Protein AF-A0A535J1S4-F1 (afdb_monomer_lite)

Structure (mmCIF, N/CA/C/O backbone):
data_AF-A0A535J1S4-F1
#
_entry.id   AF-A0A535J1S4-F1
#
loop_
_atom_site.group_PDB
_atom_site.id
_atom_site.type_symbol
_atom_site.label_atom_id
_atom_site.label_alt_id
_atom_site.label_comp_id
_atom_site.label_asym_id
_atom_site.label_entity_id
_atom_site.label_seq_id
_atom_site.pdbx_PDB_ins_code
_atom_site.Cartn_x
_atom_site.Cartn_y
_atom_site.Cartn_z
_atom_site.occupancy
_atom_site.B_iso_or_equiv
_atom_site.auth_seq_id
_atom_site.auth_comp_id
_atom_site.auth_asym_id
_atom_site.auth_atom_id
_atom_site.pdbx_PDB_model_num
ATOM 1 N N . GLY A 1 1 ? -7.461 1.890 28.753 1.00 74.75 1 GLY A N 1
ATOM 2 C CA . GL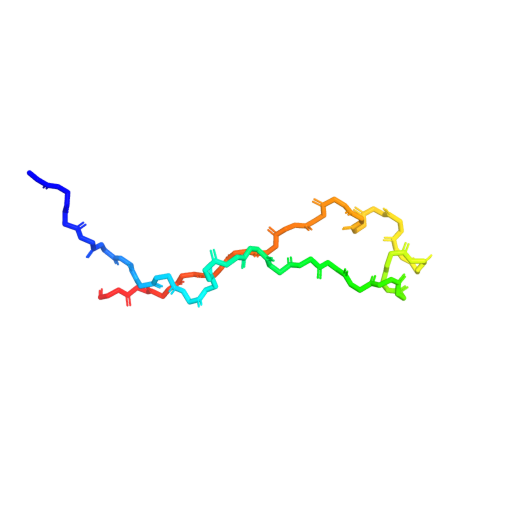Y A 1 1 ? -7.606 0.987 27.592 1.00 74.75 1 GLY A CA 1
ATOM 3 C C . GLY A 1 1 ? -7.743 1.812 26.327 1.00 74.75 1 GLY A C 1
ATOM 4 O O . GLY A 1 1 ? -8.263 2.915 26.413 1.00 74.75 1 GLY A O 1
ATOM 5 N N . HIS A 1 2 ? -7.266 1.323 25.180 1.00 75.56 2 HIS A N 1
ATOM 6 C CA . HIS A 1 2 ? -7.397 2.039 23.905 1.00 75.56 2 HIS A CA 1
ATOM 7 C C . HIS A 1 2 ? -8.771 1.775 23.281 1.00 75.56 2 HIS A C 1
ATOM 9 O O . HIS A 1 2 ? -9.099 0.634 22.956 1.00 75.56 2 HIS A O 1
ATOM 15 N N . GLN A 1 3 ? -9.572 2.827 23.123 1.00 82.94 3 GLN A N 1
ATOM 16 C CA . GLN A 1 3 ? -10.871 2.764 22.454 1.00 82.94 3 GLN A CA 1
ATOM 17 C C . GLN A 1 3 ? -10.663 2.899 20.939 1.00 82.94 3 GLN A C 1
ATOM 19 O O . GLN A 1 3 ? -9.891 3.746 20.488 1.00 82.94 3 GLN A O 1
ATOM 24 N N . ARG A 1 4 ? -11.310 2.043 20.138 1.00 83.19 4 ARG A N 1
ATOM 25 C CA . ARG A 1 4 ? -11.208 2.124 18.674 1.00 83.19 4 ARG A CA 1
ATOM 26 C C . ARG A 1 4 ? -11.943 3.368 18.184 1.00 83.19 4 ARG A C 1
ATOM 28 O O . ARG A 1 4 ? -13.153 3.451 18.338 1.00 83.19 4 ARG A O 1
ATOM 35 N N . SER A 1 5 ? -11.210 4.288 17.566 1.00 89.69 5 SER A N 1
ATOM 36 C CA . SER A 1 5 ? -11.752 5.491 16.916 1.00 89.69 5 SER A CA 1
ATOM 37 C C . SER A 1 5 ? -12.013 5.311 15.417 1.00 89.69 5 SER A C 1
ATOM 39 O O . SER A 1 5 ? -12.602 6.180 14.779 1.00 89.69 5 SER A O 1
ATOM 41 N N . VAL A 1 6 ? -11.558 4.196 14.836 1.00 93.19 6 VAL A N 1
ATOM 42 C CA . VAL A 1 6 ? -11.677 3.906 13.403 1.00 93.19 6 VAL A CA 1
ATOM 43 C C . VAL A 1 6 ? -11.960 2.426 13.144 1.00 93.19 6 VAL A C 1
ATOM 45 O O . VAL A 1 6 ? -11.485 1.539 13.865 1.00 93.19 6 VAL A O 1
ATOM 48 N N . ARG A 1 7 ? -12.698 2.151 12.068 1.00 93.06 7 ARG A N 1
ATOM 49 C CA . ARG A 1 7 ? -12.912 0.822 11.496 1.00 93.06 7 ARG A CA 1
ATOM 50 C C . ARG A 1 7 ? -11.934 0.603 10.346 1.00 93.06 7 ARG A C 1
ATOM 52 O O . ARG A 1 7 ? -11.962 1.315 9.349 1.00 93.06 7 ARG A O 1
ATOM 59 N N . VAL A 1 8 ? -11.068 -0.401 10.463 1.00 93.25 8 VAL A N 1
ATOM 60 C CA . VAL A 1 8 ? -10.145 -0.773 9.379 1.00 93.25 8 VAL A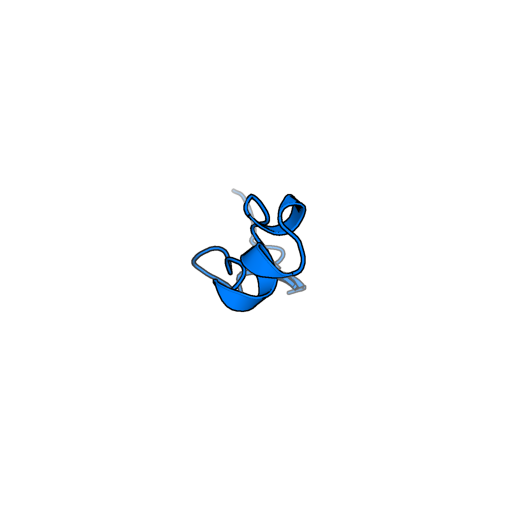 CA 1
ATOM 61 C C . VAL A 1 8 ? -10.932 -1.439 8.252 1.00 93.25 8 VAL A C 1
ATOM 63 O O . VAL A 1 8 ? -11.515 -2.503 8.461 1.00 93.25 8 VAL A O 1
ATOM 66 N N . VAL A 1 9 ? -10.916 -0.831 7.065 1.00 93.75 9 VAL A N 1
ATOM 67 C CA . VAL A 1 9 ? -11.594 -1.353 5.867 1.00 93.75 9 VAL A CA 1
ATOM 68 C C . VAL A 1 9 ? -10.703 -2.391 5.184 1.00 93.75 9 VAL A C 1
ATOM 70 O O . VAL A 1 9 ? -11.126 -3.511 4.905 1.00 93.75 9 VAL A O 1
ATOM 73 N N . THR A 1 10 ? -9.424 -2.063 4.986 1.00 93.50 10 THR A N 1
ATOM 74 C CA . THR A 1 10 ? -8.447 -2.956 4.344 1.00 93.50 10 THR A CA 1
ATOM 75 C C . THR A 1 10 ? -7.593 -3.673 5.390 1.00 93.50 10 THR A C 1
ATOM 77 O O . THR A 1 10 ? -6.682 -3.075 5.967 1.00 93.50 10 THR A O 1
ATOM 80 N N . ARG A 1 11 ? -7.848 -4.967 5.635 1.00 91.75 11 ARG A N 1
ATOM 81 C CA . ARG A 1 11 ? -7.060 -5.768 6.601 1.00 91.75 11 ARG A CA 1
ATOM 82 C C . ARG A 1 11 ? -5.608 -5.988 6.158 1.00 91.75 11 ARG A C 1
ATOM 84 O O . ARG A 1 11 ? -4.709 -5.988 6.992 1.00 91.75 11 ARG A O 1
ATOM 91 N N . LYS A 1 12 ? -5.382 -6.174 4.854 1.00 95.12 12 LYS A N 1
ATOM 92 C CA . LYS A 1 12 ? -4.054 -6.216 4.219 1.00 95.12 12 LYS A CA 1
ATOM 93 C C . LYS A 1 12 ? -3.889 -4.975 3.332 1.00 95.12 12 LYS A C 1
ATOM 95 O O . LYS A 1 12 ? -4.900 -4.490 2.826 1.00 95.12 12 LYS A O 1
ATOM 100 N N . PRO A 1 13 ? -2.666 -4.448 3.146 1.00 95.81 13 PRO A N 1
ATOM 101 C CA . PRO A 1 13 ? -2.446 -3.331 2.236 1.00 95.81 13 PRO A CA 1
ATOM 102 C C . PRO A 1 13 ? -2.813 -3.713 0.803 1.00 95.81 13 PRO A C 1
ATOM 104 O O . PRO A 1 13 ? -2.513 -4.828 0.376 1.00 95.81 13 PRO A O 1
ATOM 107 N N . ILE A 1 14 ? -3.411 -2.780 0.069 1.00 96.50 14 ILE A N 1
ATOM 108 C CA . ILE A 1 14 ? -3.614 -2.918 -1.373 1.00 96.50 14 ILE A CA 1
ATOM 109 C C . ILE A 1 14 ? -2.295 -2.542 -2.053 1.00 96.50 14 ILE A C 1
ATOM 111 O O . ILE A 1 14 ? -1.724 -1.483 -1.774 1.00 96.50 14 ILE A O 1
ATOM 115 N N . THR A 1 15 ? -1.790 -3.442 -2.890 1.00 96.88 15 THR A N 1
ATOM 116 C CA . THR A 1 15 ? -0.572 -3.259 -3.686 1.00 96.88 15 THR A CA 1
ATOM 117 C C 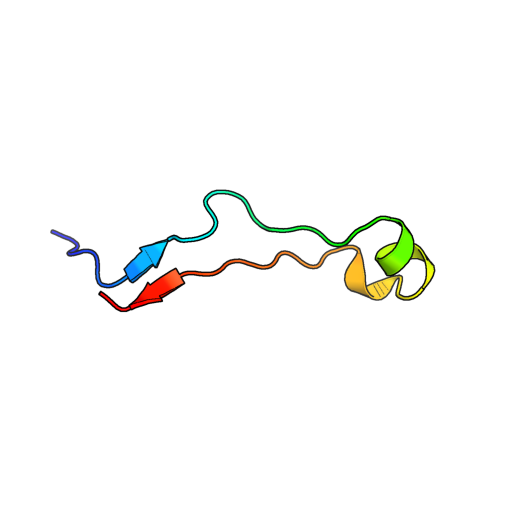. THR A 1 15 ? -0.933 -2.882 -5.122 1.00 96.88 15 THR A C 1
ATOM 119 O O . THR A 1 15 ? -2.004 -3.280 -5.587 1.00 96.88 15 THR A O 1
ATOM 122 N N . PRO A 1 16 ? -0.061 -2.150 -5.833 1.00 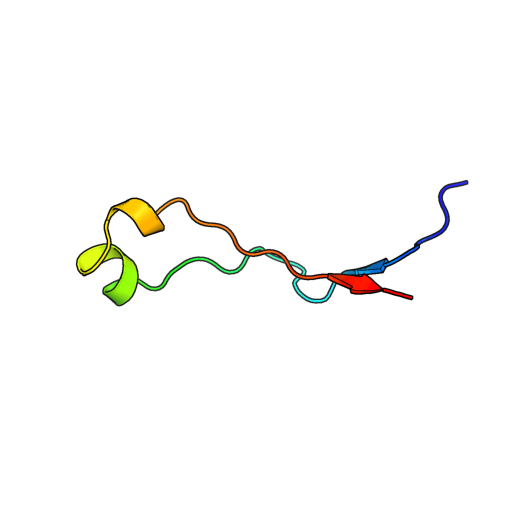96.31 16 PRO A N 1
ATOM 123 C CA . PRO A 1 16 ? -0.269 -1.842 -7.246 1.00 96.31 16 PRO A CA 1
ATOM 124 C C . PRO A 1 16 ? -0.304 -3.122 -8.092 1.00 96.31 16 PRO A C 1
ATOM 126 O O . PRO A 1 16 ? 0.271 -4.151 -7.719 1.00 96.31 16 PRO A O 1
ATOM 129 N N . SER A 1 17 ? -0.966 -3.045 -9.245 1.00 96.62 17 SER A N 1
ATOM 130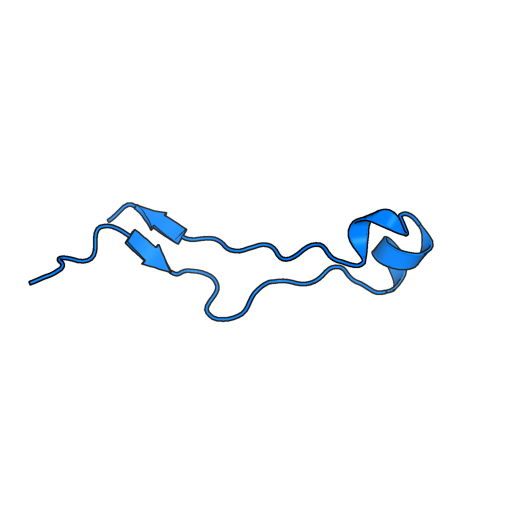 C CA . SER A 1 17 ? -0.969 -4.132 -10.230 1.00 96.62 17 SER A CA 1
ATOM 131 C C . SER A 1 17 ? 0.353 -4.196 -11.003 1.00 96.62 17 SER A C 1
ATOM 133 O O . SER A 1 17 ? 1.099 -3.219 -11.067 1.00 96.62 17 SER A O 1
ATOM 135 N N . GLU A 1 18 ? 0.646 -5.324 -11.654 1.00 97.00 18 GLU A N 1
ATOM 136 C CA . GLU A 1 18 ? 1.846 -5.427 -12.496 1.00 97.00 18 GLU A CA 1
ATOM 137 C C . GLU A 1 18 ? 1.843 -4.434 -13.663 1.00 97.00 18 GLU A C 1
ATOM 139 O O . GLU A 1 18 ? 2.893 -3.893 -14.001 1.00 97.00 18 GLU A O 1
ATOM 144 N N . ALA A 1 19 ? 0.678 -4.185 -14.270 1.00 97.88 19 ALA A N 1
ATOM 145 C CA . ALA A 1 19 ? 0.538 -3.224 -15.362 1.00 97.88 19 ALA A CA 1
ATOM 146 C C . ALA A 1 19 ? 0.891 -1.805 -14.894 1.00 97.88 19 ALA A C 1
ATOM 148 O O . ALA A 1 19 ? 1.719 -1.138 -15.510 1.00 97.88 19 ALA A O 1
ATOM 149 N N . GLU A 1 20 ? 0.366 -1.401 -13.735 1.00 95.25 20 GLU A N 1
ATOM 150 C CA . GLU A 1 20 ? 0.665 -0.105 -13.122 1.00 95.25 20 GLU A CA 1
ATOM 151 C C . GLU A 1 20 ? 2.152 0.034 -12.774 1.00 95.25 20 GLU A C 1
ATOM 153 O O . GLU A 1 20 ? 2.733 1.094 -12.966 1.00 95.25 20 GLU A O 1
ATOM 158 N N . VAL A 1 21 ? 2.806 -1.037 -12.314 1.00 97.56 21 VAL A N 1
ATOM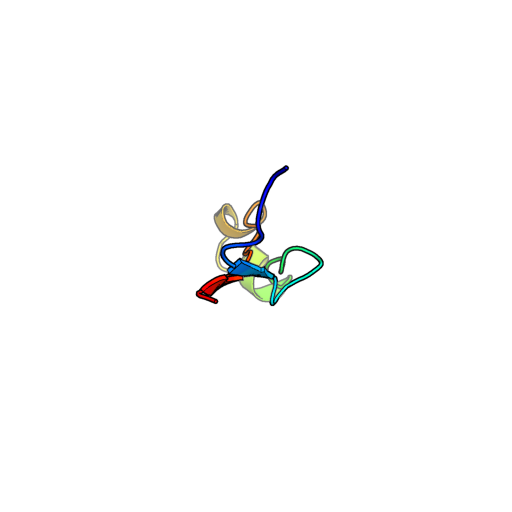 159 C CA . VAL A 1 21 ? 4.252 -1.020 -12.042 1.00 97.56 21 VAL A CA 1
ATOM 160 C C . VAL A 1 21 ? 5.081 -0.906 -13.326 1.00 97.56 21 VAL A C 1
ATOM 162 O O . VAL A 1 21 ? 6.149 -0.294 -13.296 1.00 97.56 21 VAL A O 1
ATOM 165 N N . ARG A 1 22 ? 4.621 -1.468 -14.451 1.00 97.31 22 ARG A N 1
ATOM 166 C CA . ARG A 1 22 ? 5.297 -1.314 -15.752 1.00 97.31 22 ARG A CA 1
ATOM 167 C C . ARG A 1 22 ? 5.178 0.115 -16.280 1.00 97.31 22 ARG A C 1
ATOM 169 O O . ARG A 1 22 ? 6.175 0.661 -16.741 1.00 97.31 22 ARG A O 1
ATOM 176 N N . GLU A 1 23 ? 3.994 0.716 -16.187 1.00 98.19 23 GLU A N 1
ATOM 177 C CA . GLU A 1 23 ? 3.740 2.094 -16.635 1.00 98.19 23 GLU A CA 1
ATOM 178 C C . GLU A 1 23 ? 4.333 3.138 -15.678 1.00 98.19 23 GLU A C 1
ATOM 180 O O . GLU A 1 23 ? 4.844 4.173 -16.103 1.00 98.19 23 GLU A O 1
ATOM 185 N N . ASN A 1 24 ? 4.323 2.846 -14.378 1.00 97.12 24 ASN A N 1
ATOM 186 C CA . ASN A 1 24 ? 4.867 3.686 -13.324 1.00 97.12 24 ASN A CA 1
ATOM 187 C C . ASN A 1 24 ? 5.740 2.864 -12.354 1.00 97.12 24 ASN A C 1
ATOM 189 O O . ASN A 1 24 ? 5.287 2.457 -11.278 1.00 97.12 24 ASN A O 1
ATOM 193 N N . PRO A 1 25 ? 7.043 2.694 -12.648 1.00 96.38 25 PRO A N 1
ATOM 194 C CA . PRO A 1 25 ? 7.963 1.944 -11.788 1.00 96.38 25 PRO A CA 1
ATOM 195 C C . PRO A 1 25 ? 8.062 2.465 -10.347 1.00 96.38 25 PRO A C 1
ATOM 197 O O . PRO A 1 25 ? 8.386 1.702 -9.433 1.00 96.38 25 PRO A O 1
ATOM 200 N N . ARG A 1 26 ? 7.754 3.751 -10.109 1.00 96.62 26 ARG A N 1
ATOM 201 C CA . ARG A 1 26 ? 7.740 4.337 -8.757 1.00 96.62 26 ARG A CA 1
ATOM 202 C C . ARG A 1 26 ? 6.590 3.802 -7.900 1.00 96.62 26 ARG A C 1
ATOM 204 O O . ARG A 1 26 ? 6.700 3.821 -6.677 1.00 96.62 26 ARG A O 1
ATOM 211 N N . ALA A 1 27 ? 5.525 3.280 -8.512 1.00 95.81 27 ALA A N 1
ATOM 212 C CA . ALA A 1 27 ? 4.397 2.694 -7.796 1.00 95.81 27 ALA A CA 1
ATOM 213 C C . ALA A 1 27 ? 4.757 1.374 -7.101 1.00 95.81 27 ALA A C 1
ATOM 215 O O . ALA A 1 27 ? 4.120 1.037 -6.112 1.00 95.81 27 ALA A O 1
ATOM 216 N N . ARG A 1 28 ? 5.808 0.654 -7.533 1.00 95.94 28 ARG A N 1
ATOM 217 C CA . ARG A 1 28 ? 6.170 -0.707 -7.068 1.00 95.94 28 ARG A CA 1
ATOM 218 C C . ARG A 1 28 ? 6.182 -0.900 -5.548 1.00 95.94 28 ARG A C 1
ATOM 220 O O . ARG A 1 28 ? 5.904 -1.994 -5.067 1.00 95.94 28 ARG A O 1
ATOM 227 N N . SER A 1 29 ? 6.537 0.130 -4.783 1.00 96.06 29 SER A N 1
ATOM 228 C CA . SER A 1 29 ? 6.600 0.071 -3.316 1.00 96.06 29 SER A CA 1
ATOM 229 C C . SER A 1 29 ? 5.363 0.624 -2.598 1.00 96.06 29 SER A C 1
ATOM 231 O O . SER A 1 29 ? 5.329 0.609 -1.365 1.00 96.06 29 SER A O 1
ATOM 233 N N . ALA A 1 30 ? 4.366 1.127 -3.328 1.00 96.50 30 ALA A N 1
ATOM 234 C CA . ALA A 1 30 ? 3.155 1.707 -2.763 1.00 96.50 30 ALA A CA 1
ATOM 235 C C . ALA A 1 30 ? 2.314 0.650 -2.028 1.00 96.50 30 ALA A C 1
ATOM 237 O O . ALA A 1 30 ? 2.200 -0.503 -2.447 1.00 96.50 30 ALA A O 1
ATOM 238 N N . LYS A 1 31 ? 1.737 1.053 -0.892 1.00 96.75 31 LYS A N 1
ATOM 239 C CA . LYS A 1 31 ? 0.891 0.215 -0.031 1.00 96.75 31 LYS A CA 1
ATOM 240 C C . LYS A 1 31 ? -0.266 1.060 0.488 1.00 96.75 31 LYS A C 1
ATOM 242 O O . LYS A 1 31 ? -0.090 1.816 1.443 1.00 96.75 31 LYS A O 1
ATOM 247 N N . LEU A 1 32 ? -1.439 0.926 -0.122 1.00 96.19 32 LEU A N 1
ATOM 248 C CA . LEU A 1 32 ? -2.632 1.662 0.290 1.00 96.19 32 LEU A CA 1
ATOM 249 C C . LEU A 1 32 ? -3.297 0.973 1.490 1.00 96.19 32 LEU A C 1
ATOM 251 O O . LEU A 1 32 ? -3.469 -0.248 1.512 1.00 96.19 32 LEU A O 1
ATOM 255 N N . ARG A 1 33 ? -3.672 1.764 2.498 1.00 96.75 33 ARG A N 1
ATOM 256 C CA . ARG A 1 33 ? -4.446 1.325 3.665 1.00 96.75 33 ARG A CA 1
ATOM 257 C C . ARG A 1 33 ? -5.584 2.306 3.909 1.00 96.75 33 ARG A C 1
ATOM 259 O O . ARG A 1 33 ? -5.353 3.510 3.900 1.00 96.75 33 ARG A O 1
ATOM 266 N N . VAL A 1 34 ? -6.781 1.786 4.157 1.00 96.25 34 VAL A N 1
ATOM 267 C CA . VAL A 1 34 ? -8.000 2.579 4.345 1.00 96.25 34 VAL A CA 1
ATOM 268 C C . VAL A 1 34 ? -8.656 2.229 5.675 1.00 96.25 34 VAL A C 1
ATOM 270 O O . VAL A 1 34 ? -8.807 1.053 6.032 1.00 96.25 34 VAL A O 1
ATOM 273 N N . ALA A 1 35 ? -9.064 3.265 6.397 1.00 96.25 35 ALA A N 1
ATOM 274 C CA . ALA A 1 35 ? -9.888 3.169 7.587 1.00 96.25 35 ALA A CA 1
ATOM 275 C C . ALA A 1 35 ? -11.011 4.207 7.511 1.00 96.25 35 ALA A C 1
ATOM 277 O O . ALA A 1 35 ? -10.853 5.267 6.911 1.00 96.25 35 ALA A O 1
ATOM 278 N N . GLU A 1 36 ? -12.135 3.880 8.124 1.00 95.38 36 GLU A N 1
ATOM 279 C CA . GLU A 1 36 ? -13.309 4.734 8.241 1.00 95.38 36 GLU A CA 1
ATOM 280 C C . GLU A 1 36 ? -13.435 5.215 9.688 1.00 95.38 36 GLU A C 1
ATOM 282 O O . GLU A 1 36 ? -13.110 4.472 10.617 1.00 95.38 36 GLU A O 1
ATOM 287 N N . LYS A 1 37 ? -13.886 6.453 9.895 1.00 92.94 37 LYS A N 1
ATOM 288 C CA . LYS A 1 37 ? -14.127 6.992 11.237 1.00 92.94 37 LYS A CA 1
ATOM 289 C C . LYS A 1 37 ? -15.362 6.327 11.859 1.00 92.94 37 LYS A C 1
ATOM 291 O O . LYS A 1 37 ? -16.359 6.148 11.166 1.00 92.94 37 LYS A O 1
ATOM 296 N N . LEU A 1 38 ? -15.260 5.956 13.138 1.00 85.38 38 LEU A N 1
ATOM 297 C CA . LEU A 1 38 ? -16.392 5.486 13.946 1.00 85.38 38 LEU A CA 1
ATOM 298 C C . LEU A 1 38 ? -17.162 6.657 14.564 1.00 85.38 38 LEU A C 1
ATOM 300 O O . LEU A 1 38 ? -16.516 7.687 14.879 1.00 85.38 38 LEU A O 1
#

Sequence (38 aa):
GHQRSVRVVTRKPITPSEAEVRENPRARSAKLRVAEKL

Secondary structure (DSSP, 8-state):
-PPP-EEES-SSPBPPPHHHHHH-GGGGG--B--EEE-

Foldseek 3Di:
DDDDQKAWPDPFWDADDPVCCVVPVVSRPDTDTDIGGD

pLDDT: mean 93.56, std 5.65, range [74.75, 98.19]

Radius of gyration: 14.15 Å; chains: 1; bounding box: 24×13×44 Å